Protein AF-A0A934SYC4-F1 (afdb_monomer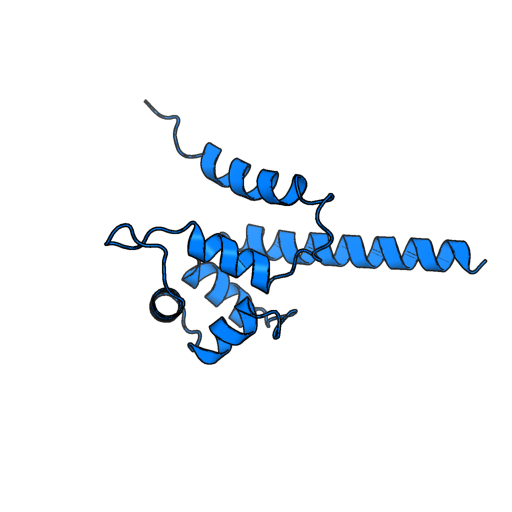_lite)

Organism: NCBI:txid2801341

Structure (mmCIF, N/CA/C/O backbone):
data_AF-A0A934SYC4-F1
#
_entry.id   AF-A0A934SYC4-F1
#
loop_
_atom_site.group_PDB
_atom_site.id
_atom_site.type_symbol
_atom_site.label_atom_id
_atom_site.label_alt_id
_atom_site.label_comp_id
_atom_site.label_asym_id
_atom_site.label_entity_id
_atom_site.label_seq_id
_atom_site.pdbx_PDB_ins_code
_atom_site.Cartn_x
_atom_site.Cartn_y
_atom_site.Cartn_z
_atom_site.occupancy
_atom_site.B_iso_or_equiv
_atom_site.auth_seq_id
_atom_site.auth_comp_id
_atom_site.auth_asym_id
_atom_site.auth_atom_id
_atom_site.pdbx_PDB_model_num
ATOM 1 N N . MET A 1 1 ? -33.682 -1.367 -13.716 1.00 43.34 1 MET A N 1
ATOM 2 C CA . MET A 1 1 ? -32.801 -0.645 -12.772 1.00 43.34 1 MET A CA 1
ATOM 3 C C . MET A 1 1 ? -31.555 -1.482 -12.540 1.00 43.34 1 MET A C 1
ATOM 5 O O . MET A 1 1 ? -31.682 -2.498 -11.878 1.00 43.34 1 MET A O 1
ATOM 9 N N . GLN A 1 2 ? -30.412 -1.120 -13.127 1.00 48.41 2 GLN A N 1
ATOM 10 C CA . GLN A 1 2 ? -29.069 -1.582 -12.732 1.00 48.41 2 GLN A CA 1
ATOM 11 C C . GLN A 1 2 ? -28.048 -0.956 -13.690 1.00 48.41 2 GLN A C 1
ATOM 13 O O . GLN A 1 2 ? -27.880 -1.454 -14.791 1.00 48.41 2 GLN A O 1
ATOM 18 N N . MET A 1 3 ? -27.413 0.148 -13.296 1.00 46.50 3 MET A N 1
ATOM 19 C CA . MET A 1 3 ? -26.164 0.658 -13.887 1.00 46.50 3 MET A CA 1
ATOM 20 C C . MET A 1 3 ? -25.594 1.689 -12.908 1.00 46.50 3 MET A C 1
ATOM 22 O O . MET A 1 3 ? -26.059 2.820 -12.944 1.00 46.50 3 MET A O 1
ATOM 26 N N . LEU A 1 4 ? -24.689 1.319 -11.983 1.00 50.47 4 LEU A N 1
ATOM 27 C CA . LEU A 1 4 ? -23.973 2.320 -11.156 1.00 50.47 4 LEU A CA 1
ATOM 28 C C . LEU A 1 4 ? -22.757 1.812 -10.347 1.00 50.47 4 LEU A C 1
ATOM 30 O O . LEU A 1 4 ? -22.448 2.363 -9.293 1.00 50.47 4 LEU A O 1
ATOM 34 N N . THR A 1 5 ? -22.021 0.791 -10.803 1.00 51.94 5 THR A N 1
ATOM 35 C CA . THR A 1 5 ? -20.812 0.330 -10.075 1.00 51.94 5 THR A CA 1
ATOM 36 C C . THR A 1 5 ? -19.533 0.219 -10.910 1.00 51.94 5 THR A C 1
ATOM 38 O O . THR A 1 5 ? -18.479 -0.057 -10.341 1.00 51.94 5 THR A O 1
ATOM 41 N N . GLN A 1 6 ? -19.559 0.499 -12.219 1.00 46.03 6 GLN A N 1
ATOM 42 C CA . GLN A 1 6 ? -18.381 0.331 -13.089 1.00 46.03 6 GLN A CA 1
ATOM 43 C C . GLN A 1 6 ? -17.473 1.574 -13.214 1.00 46.03 6 GLN A C 1
ATOM 45 O O . GLN A 1 6 ? -16.278 1.426 -13.474 1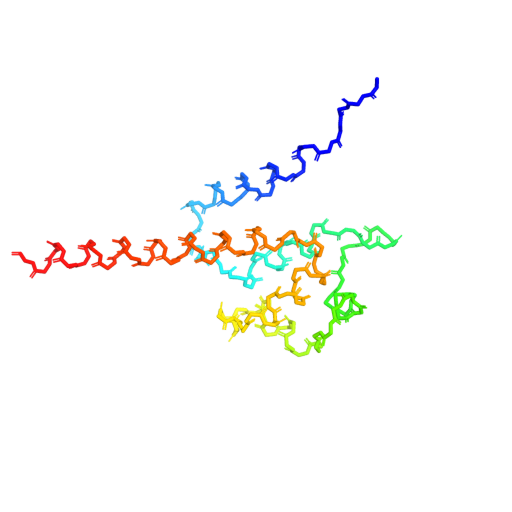.00 46.03 6 GLN A O 1
ATOM 50 N N . ASP A 1 7 ? -17.975 2.788 -12.968 1.00 52.12 7 ASP A N 1
ATOM 51 C CA . ASP A 1 7 ? -17.241 4.022 -13.310 1.00 52.12 7 ASP A CA 1
ATOM 52 C C . ASP A 1 7 ? -16.129 4.426 -12.323 1.00 52.12 7 ASP A C 1
ATOM 54 O O . ASP A 1 7 ? -15.147 5.075 -12.701 1.00 52.12 7 ASP A O 1
ATOM 58 N N . HIS A 1 8 ? -16.205 3.988 -11.064 1.00 50.34 8 HIS A N 1
ATOM 59 C CA . HIS A 1 8 ? -15.196 4.345 -10.057 1.00 50.34 8 HIS A CA 1
ATOM 60 C C . HIS A 1 8 ? -13.860 3.621 -10.272 1.00 50.34 8 HIS A C 1
ATOM 62 O O . HIS A 1 8 ? -12.799 4.200 -10.043 1.00 50.34 8 HIS A O 1
ATOM 68 N N . ASN A 1 9 ? -13.899 2.378 -10.763 1.00 45.28 9 ASN A N 1
ATOM 69 C CA . ASN A 1 9 ? -12.692 1.580 -10.983 1.00 45.28 9 ASN A CA 1
ATOM 70 C C . ASN A 1 9 ? -11.921 2.061 -12.226 1.00 45.28 9 ASN A C 1
ATOM 72 O O . ASN A 1 9 ? -10.693 2.128 -12.231 1.00 45.28 9 ASN A O 1
ATOM 76 N N . LYS A 1 10 ? -12.656 2.506 -13.255 1.00 47.25 10 LYS A N 1
ATOM 77 C CA . LYS A 1 10 ? -12.081 3.080 -14.478 1.00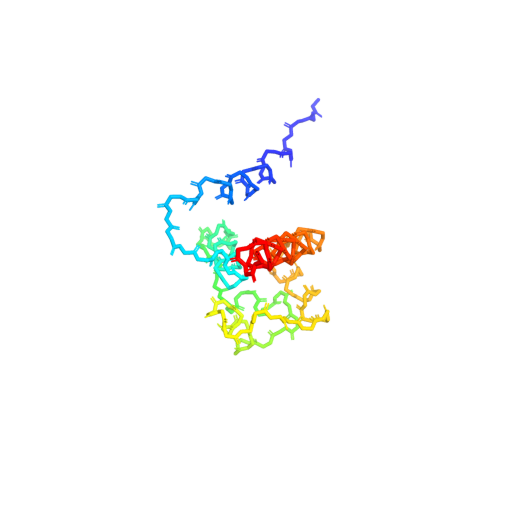 47.25 10 LYS A CA 1
ATOM 78 C C . LYS A 1 10 ? -11.348 4.394 -14.198 1.00 47.25 10 LYS A C 1
ATOM 80 O O . LYS A 1 10 ? -10.270 4.595 -14.737 1.00 47.25 10 LYS A O 1
ATOM 85 N N . THR A 1 11 ? -11.886 5.226 -13.303 1.00 47.66 11 THR A N 1
ATOM 86 C CA . THR A 1 11 ? -11.316 6.533 -12.922 1.00 47.66 11 THR A CA 1
ATOM 87 C C . THR A 1 11 ? -10.006 6.412 -12.127 1.00 47.66 11 THR A C 1
ATOM 89 O O . THR A 1 11 ? -9.111 7.243 -12.271 1.00 47.66 11 THR A O 1
ATOM 92 N N . LEU A 1 12 ? -9.847 5.362 -11.312 1.00 51.53 12 LEU A N 1
ATOM 93 C CA . LEU A 1 12 ? -8.591 5.094 -10.595 1.00 51.53 12 LEU A CA 1
ATOM 94 C C . LEU A 1 12 ? -7.485 4.595 -11.539 1.00 51.53 12 LEU A C 1
ATOM 96 O O . LEU A 1 12 ? -6.329 4.981 -11.374 1.00 51.53 12 LEU A O 1
ATOM 100 N N . ALA A 1 13 ? -7.846 3.801 -12.553 1.00 46.72 13 ALA A N 1
ATOM 101 C CA . ALA A 1 13 ? -6.920 3.319 -13.577 1.00 46.72 13 ALA A CA 1
ATOM 102 C C . ALA A 1 13 ? -6.519 4.412 -14.588 1.00 46.72 13 ALA A C 1
ATOM 104 O O . ALA A 1 13 ? -5.358 4.489 -14.979 1.00 46.72 13 ALA A O 1
ATOM 105 N N . SER A 1 14 ? -7.438 5.301 -14.986 1.00 46.47 14 SER A N 1
ATOM 106 C CA . SER A 1 14 ? -7.137 6.384 -15.937 1.00 46.47 14 SER A CA 1
ATOM 107 C C . SER A 1 14 ? -6.370 7.557 -15.315 1.00 46.47 14 SER A C 1
ATOM 109 O O . SER A 1 14 ? -5.584 8.200 -16.008 1.00 46.47 14 SER A O 1
ATOM 111 N N . ASN A 1 15 ? -6.489 7.788 -14.003 1.00 44.16 15 ASN A N 1
ATOM 112 C CA . ASN A 1 15 ? -5.623 8.741 -13.297 1.00 44.16 15 ASN A CA 1
ATOM 113 C C . ASN A 1 15 ? -4.168 8.253 -13.165 1.00 44.16 15 ASN A C 1
ATOM 115 O O . ASN A 1 15 ? -3.277 9.079 -12.998 1.00 44.16 15 ASN A O 1
ATOM 119 N N . ALA A 1 16 ? -3.914 6.943 -13.273 1.00 48.59 16 ALA A N 1
ATOM 120 C CA . ALA A 1 16 ? -2.557 6.395 -13.337 1.00 48.59 16 ALA A CA 1
ATOM 121 C C . ALA A 1 16 ? -1.890 6.611 -14.710 1.00 48.59 16 ALA A C 1
ATOM 123 O O . ALA A 1 16 ? -0.668 6.676 -14.788 1.00 48.59 16 ALA A O 1
ATOM 124 N N . ALA A 1 17 ? -2.680 6.757 -15.780 1.00 44.84 17 ALA A N 1
ATOM 125 C CA . ALA A 1 17 ? -2.176 6.934 -17.143 1.00 44.84 17 ALA A CA 1
ATOM 126 C C . ALA A 1 17 ? -1.871 8.402 -17.510 1.00 44.84 17 ALA A C 1
ATOM 128 O O . ALA A 1 17 ? -1.043 8.658 -18.376 1.00 44.84 17 ALA A O 1
ATOM 129 N N . ASN A 1 18 ? -2.511 9.380 -16.858 1.00 42.41 18 ASN A N 1
ATOM 130 C CA . ASN A 1 18 ? -2.387 10.804 -17.217 1.00 42.41 18 ASN A CA 1
ATOM 131 C C . ASN A 1 18 ? -1.155 11.530 -16.629 1.00 42.41 18 ASN A C 1
ATOM 133 O O . ASN A 1 18 ? -0.937 12.700 -16.945 1.00 42.41 18 ASN A O 1
ATOM 137 N N . ASP A 1 19 ? -0.353 10.880 -15.780 1.00 45.28 19 ASP A N 1
ATOM 138 C CA . ASP A 1 19 ? 0.725 11.534 -15.016 1.00 45.28 19 ASP A CA 1
ATOM 139 C C . ASP A 1 19 ? 2.133 11.350 -15.627 1.00 45.28 19 ASP A C 1
ATOM 141 O O . ASP A 1 19 ? 3.123 11.741 -15.022 1.00 45.28 19 ASP A O 1
ATOM 145 N N . GLU A 1 20 ? 2.257 10.850 -16.866 1.00 46.34 20 GLU A N 1
ATOM 146 C CA . GLU A 1 20 ? 3.550 10.765 -17.587 1.00 46.34 20 GLU A CA 1
ATOM 147 C C . GLU A 1 20 ? 4.280 12.121 -17.722 1.00 46.34 20 GLU A C 1
ATOM 149 O O . GLU A 1 20 ? 5.489 12.162 -17.943 1.00 46.34 20 GLU A O 1
ATOM 154 N N . LYS A 1 21 ? 3.579 13.255 -17.558 1.00 41.12 21 LYS A N 1
ATOM 155 C CA . LYS A 1 21 ? 4.170 14.604 -17.642 1.00 41.12 21 LYS A CA 1
ATOM 156 C C . LYS A 1 21 ? 4.718 15.159 -16.323 1.00 41.12 21 LYS A C 1
ATOM 158 O O . LYS A 1 21 ? 5.322 16.232 -16.331 1.00 41.12 21 LYS A O 1
ATOM 163 N N . ARG A 1 22 ? 4.530 14.475 -15.194 1.00 39.12 22 ARG A N 1
ATOM 164 C CA . ARG A 1 22 ? 5.066 14.882 -13.888 1.00 39.12 22 ARG A CA 1
ATOM 165 C C . ARG A 1 22 ? 6.043 13.805 -13.450 1.00 39.12 22 ARG A C 1
ATOM 167 O O . ARG A 1 22 ? 5.632 12.714 -13.105 1.00 39.12 22 ARG A O 1
ATOM 174 N N . GLY A 1 23 ? 7.342 14.091 -13.498 1.00 36.06 23 GLY A N 1
ATOM 175 C CA . GLY A 1 23 ? 8.425 13.137 -13.216 1.00 36.06 23 GLY A CA 1
ATOM 176 C C . GLY A 1 23 ? 8.499 12.601 -11.775 1.00 36.06 23 GLY A C 1
ATOM 177 O O . GLY A 1 23 ? 9.540 12.714 -11.135 1.00 36.06 23 GLY A O 1
ATOM 178 N N . GLY A 1 24 ? 7.425 12.006 -11.258 1.00 42.41 24 GLY A N 1
ATOM 179 C CA . GLY A 1 24 ? 7.390 11.193 -10.053 1.00 42.41 24 GLY A CA 1
ATOM 180 C C . GLY A 1 24 ? 7.253 9.728 -10.452 1.00 42.41 24 GLY A C 1
ATOM 181 O O . GLY A 1 24 ? 6.267 9.326 -11.059 1.00 42.41 24 GLY A O 1
ATOM 182 N N . ARG A 1 25 ? 8.253 8.906 -10.132 1.00 53.97 25 ARG A N 1
ATOM 183 C CA . ARG A 1 25 ? 8.161 7.443 -10.256 1.00 53.97 25 ARG A CA 1
ATOM 184 C C . ARG A 1 25 ? 6.916 6.989 -9.485 1.00 53.97 25 ARG A C 1
ATOM 186 O O . ARG A 1 25 ? 6.933 7.082 -8.261 1.00 53.97 25 ARG A O 1
ATOM 193 N N . PHE A 1 26 ? 5.878 6.507 -10.176 1.00 70.00 26 PHE A N 1
ATOM 194 C CA . PHE A 1 26 ? 4.633 6.013 -9.572 1.00 70.00 26 PHE A CA 1
ATOM 195 C C . PHE A 1 26 ? 4.970 4.899 -8.564 1.00 70.00 26 PHE A C 1
ATOM 197 O O . PHE A 1 26 ? 5.214 3.744 -8.924 1.00 70.00 26 PHE A O 1
ATOM 204 N N . SER A 1 27 ? 5.098 5.265 -7.289 1.00 84.25 27 SER A N 1
ATOM 205 C CA . SER A 1 27 ? 5.553 4.363 -6.230 1.00 84.25 27 SER A CA 1
ATOM 206 C C . SER A 1 27 ? 4.356 3.726 -5.534 1.00 84.25 27 SER A C 1
ATOM 208 O O . SER A 1 27 ? 3.270 4.306 -5.478 1.00 84.25 27 SER A O 1
ATOM 210 N N . LEU A 1 28 ? 4.556 2.539 -4.952 1.00 87.06 28 LEU A N 1
ATOM 211 C CA . LEU A 1 28 ? 3.510 1.880 -4.166 1.00 87.06 28 LEU A CA 1
ATOM 212 C C . LEU A 1 28 ? 2.992 2.805 -3.055 1.00 87.06 28 LEU A C 1
ATOM 214 O O . LEU A 1 28 ? 1.790 2.888 -2.821 1.00 87.06 28 LEU A O 1
ATOM 218 N N . GLY A 1 29 ? 3.898 3.525 -2.388 1.00 91.19 29 GLY A N 1
ATOM 219 C CA . GLY A 1 29 ? 3.535 4.431 -1.303 1.00 91.19 29 GLY A CA 1
ATOM 220 C C . GLY A 1 29 ? 2.633 5.574 -1.754 1.00 91.19 29 GLY A C 1
ATOM 221 O O . GLY A 1 29 ? 1.647 5.884 -1.086 1.00 91.19 29 GLY A O 1
ATOM 222 N N . GLU A 1 30 ? 2.913 6.148 -2.922 1.00 89.19 30 GLU A N 1
ATOM 223 C CA . GLU A 1 30 ? 2.088 7.203 -3.506 1.00 89.19 30 GLU A CA 1
ATOM 224 C C . GLU A 1 30 ? 0.706 6.692 -3.922 1.00 89.19 30 GLU A C 1
ATOM 226 O O . GLU A 1 30 ? -0.306 7.310 -3.579 1.00 89.19 30 GLU A O 1
ATOM 231 N N . PHE A 1 31 ? 0.652 5.525 -4.568 1.00 88.94 31 PHE A N 1
ATOM 232 C CA . PHE A 1 31 ? -0.601 4.860 -4.918 1.00 88.94 31 PHE A CA 1
ATOM 233 C C . PHE A 1 31 ? -1.491 4.632 -3.683 1.00 88.94 31 PHE A C 1
ATOM 235 O O . PHE A 1 31 ? -2.672 4.999 -3.678 1.00 88.94 31 PHE A O 1
ATOM 242 N N . LEU A 1 32 ? -0.921 4.098 -2.599 1.00 91.88 32 LEU A N 1
ATOM 243 C CA . LEU A 1 32 ? -1.648 3.855 -1.351 1.00 91.88 32 LEU A CA 1
ATOM 244 C C . LEU A 1 32 ? -2.103 5.158 -0.687 1.00 91.88 32 LEU A C 1
ATOM 246 O O . LEU A 1 32 ? -3.260 5.281 -0.281 1.00 91.88 32 LEU A O 1
ATOM 250 N N . ARG A 1 33 ? -1.230 6.167 -0.629 1.00 91.81 33 ARG A N 1
ATOM 251 C CA . ARG A 1 33 ? -1.553 7.478 -0.055 1.00 91.81 33 ARG A CA 1
ATOM 252 C C . ARG A 1 33 ? -2.697 8.161 -0.804 1.00 91.81 33 ARG A C 1
ATOM 254 O O . ARG A 1 33 ? -3.590 8.727 -0.167 1.00 91.81 33 ARG A O 1
ATOM 261 N N . ASN A 1 34 ? -2.688 8.107 -2.134 1.00 90.19 34 ASN A N 1
ATOM 262 C CA . ASN A 1 34 ? -3.741 8.679 -2.972 1.00 90.19 34 ASN A CA 1
ATOM 263 C C . ASN A 1 34 ? -5.059 7.917 -2.801 1.00 90.19 34 ASN A C 1
ATOM 265 O O . ASN A 1 34 ? -6.098 8.546 -2.591 1.00 90.19 34 ASN A O 1
ATOM 269 N N . THR A 1 35 ? -5.003 6.583 -2.760 1.00 91.19 35 THR A N 1
ATOM 270 C CA . THR A 1 35 ? -6.165 5.731 -2.463 1.00 91.19 35 THR A CA 1
ATOM 271 C C . THR A 1 35 ? -6.772 6.068 -1.100 1.00 91.19 35 THR A C 1
ATOM 273 O O . THR A 1 35 ? -7.976 6.272 -0.971 1.00 91.19 35 THR A O 1
ATOM 276 N N . ARG A 1 36 ? -5.955 6.212 -0.053 1.00 92.12 36 ARG A N 1
ATOM 277 C CA . ARG A 1 36 ? -6.466 6.573 1.274 1.00 92.12 36 ARG A CA 1
ATOM 278 C C . ARG A 1 36 ? -7.131 7.944 1.306 1.00 92.12 36 ARG A C 1
ATOM 280 O O . ARG A 1 36 ? -8.131 8.127 1.994 1.00 92.12 36 ARG A O 1
ATOM 287 N N . ARG A 1 37 ? -6.573 8.914 0.582 1.00 89.81 37 ARG A N 1
ATOM 288 C CA . ARG A 1 37 ? -7.109 10.280 0.522 1.00 89.81 37 ARG A CA 1
ATOM 289 C C . ARG A 1 37 ? -8.422 10.376 -0.252 1.00 89.81 37 ARG A C 1
ATOM 291 O O . ARG A 1 37 ? -9.217 11.263 0.060 1.00 89.81 37 ARG A O 1
ATOM 298 N N . SER A 1 38 ? -8.652 9.495 -1.227 1.00 88.44 38 SER A N 1
ATOM 299 C CA . SER A 1 38 ? -9.921 9.432 -1.959 1.00 88.44 38 SER A CA 1
ATOM 300 C C . SER A 1 38 ? -11.026 8.752 -1.145 1.00 88.44 38 SER A C 1
ATOM 302 O O . SER A 1 38 ? -12.190 9.137 -1.261 1.00 88.44 38 SER A O 1
ATOM 304 N N . MET A 1 39 ? -10.677 7.816 -0.256 1.00 88.69 39 MET A N 1
ATOM 305 C CA . MET A 1 39 ? -11.636 7.193 0.656 1.00 88.69 39 MET A CA 1
ATOM 306 C C . MET A 1 39 ? -12.192 8.191 1.676 1.00 88.69 39 MET A C 1
ATOM 308 O O . MET A 1 39 ? -11.454 8.877 2.390 1.00 88.69 39 MET A O 1
ATOM 312 N N . LYS A 1 40 ? -13.520 8.223 1.799 1.00 86.94 40 LYS A N 1
ATOM 313 C CA . LYS A 1 40 ? -14.227 8.994 2.824 1.00 86.94 40 LYS A CA 1
ATOM 314 C C . LYS A 1 40 ? -14.523 8.108 4.030 1.00 86.94 40 LYS A C 1
ATOM 316 O O . LYS A 1 40 ? -15.074 7.020 3.897 1.00 86.94 40 LYS A O 1
ATOM 321 N N . GLY A 1 41 ? -14.131 8.575 5.210 1.00 80.62 41 GLY A N 1
ATOM 322 C CA . GLY A 1 41 ? -14.514 7.967 6.477 1.00 80.62 41 GLY A CA 1
ATOM 323 C C . GLY A 1 41 ? -15.969 8.282 6.854 1.00 80.62 41 GLY A C 1
ATOM 324 O O . GLY A 1 41 ? -16.634 9.057 6.163 1.00 80.62 41 GLY A O 1
ATOM 325 N N . PRO A 1 42 ? -16.454 7.750 7.992 1.00 76.19 42 PRO A N 1
ATOM 326 C CA . PRO A 1 42 ? -17.838 7.934 8.450 1.00 76.19 42 PRO A CA 1
ATOM 327 C C . PRO A 1 42 ? -18.251 9.401 8.633 1.00 76.19 42 PRO A C 1
ATOM 329 O O . PRO A 1 42 ? -19.421 9.741 8.533 1.00 76.19 42 PRO A O 1
ATOM 332 N N . THR A 1 43 ? -17.281 10.281 8.886 1.00 82.50 43 THR A N 1
ATOM 333 C CA . THR A 1 43 ? -17.485 11.721 9.099 1.00 82.50 43 THR A CA 1
ATOM 334 C C . THR A 1 43 ? -17.359 12.550 7.815 1.00 82.50 43 THR A C 1
ATOM 336 O O . THR A 1 43 ? -17.291 13.775 7.881 1.00 82.50 43 THR A O 1
ATOM 339 N N . GLY A 1 44 ? -17.231 11.913 6.644 1.00 81.88 44 GLY A N 1
ATOM 340 C CA . GLY A 1 44 ? -16.993 12.590 5.362 1.00 81.88 44 GLY A CA 1
ATOM 341 C C . GLY A 1 44 ? -15.569 13.140 5.183 1.00 81.88 44 GLY A C 1
ATOM 342 O O . GLY A 1 44 ? -15.230 13.674 4.123 1.00 81.88 44 GLY A O 1
ATOM 343 N N . ARG A 1 45 ? -14.697 12.990 6.190 1.00 86.25 45 ARG A N 1
ATOM 344 C CA . ARG A 1 45 ? -13.271 13.341 6.102 1.00 86.25 45 ARG A CA 1
ATOM 345 C C . ARG A 1 45 ? -12.475 12.231 5.402 1.00 86.25 45 ARG A C 1
ATOM 347 O O . ARG A 1 45 ? -12.862 11.067 5.504 1.00 86.25 45 ARG A O 1
ATOM 354 N N . PRO A 1 46 ? -11.366 12.556 4.709 1.00 87.06 46 PRO A N 1
ATOM 35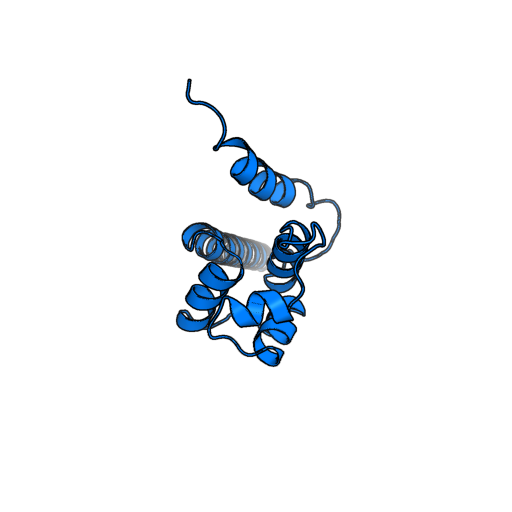5 C CA . PRO A 1 46 ? -10.443 11.543 4.207 1.00 87.06 46 PRO A CA 1
ATOM 356 C C . PRO A 1 46 ? -9.975 10.608 5.323 1.00 87.06 46 PRO A C 1
ATOM 358 O O . PRO A 1 46 ? -9.746 11.058 6.448 1.00 87.06 46 PRO A O 1
ATOM 361 N N . MET A 1 47 ? -9.809 9.324 5.015 1.00 89.75 47 MET A N 1
ATOM 362 C CA . MET A 1 47 ? -9.365 8.347 6.009 1.00 89.75 47 MET A CA 1
ATOM 363 C C . MET A 1 47 ? -7.939 8.644 6.499 1.00 89.75 47 MET A C 1
ATOM 365 O O . MET A 1 47 ? -7.045 8.993 5.720 1.00 89.75 47 MET A O 1
ATOM 369 N N . SER A 1 48 ? -7.699 8.495 7.802 1.00 91.69 48 SER A N 1
ATOM 370 C CA . SER A 1 48 ? -6.355 8.575 8.382 1.00 91.69 48 SER A CA 1
ATOM 371 C C . SER A 1 48 ? -5.630 7.229 8.282 1.00 91.69 48 SER A C 1
ATOM 373 O O . SER A 1 48 ? -6.259 6.189 8.103 1.00 91.69 48 SER A O 1
ATOM 375 N N . ILE A 1 49 ? -4.299 7.222 8.427 1.00 91.69 49 ILE A N 1
ATOM 376 C CA . ILE A 1 49 ? -3.531 5.962 8.484 1.00 91.69 49 ILE A CA 1
ATOM 377 C C . ILE A 1 49 ? -4.005 5.104 9.669 1.00 91.69 49 ILE A C 1
ATOM 379 O O . ILE A 1 49 ? -4.109 3.889 9.541 1.00 91.69 49 ILE A O 1
ATOM 383 N N . ALA A 1 50 ? -4.379 5.731 10.789 1.00 91.31 50 ALA A N 1
ATOM 384 C CA . ALA A 1 50 ? -4.929 5.031 11.947 1.00 91.31 50 ALA A CA 1
ATOM 385 C C . ALA A 1 50 ? -6.261 4.328 11.634 1.00 91.31 50 ALA A C 1
ATOM 387 O O . ALA A 1 50 ? -6.524 3.247 12.158 1.00 91.31 50 ALA A O 1
ATOM 388 N N . ASP A 1 51 ? -7.087 4.888 10.747 1.00 91.94 51 ASP A N 1
ATOM 389 C CA . ASP A 1 51 ? -8.315 4.217 10.313 1.00 91.94 51 ASP A CA 1
ATOM 390 C C . ASP A 1 51 ? -8.017 2.988 9.445 1.00 91.94 51 ASP A C 1
ATOM 392 O O . ASP A 1 51 ? -8.714 1.982 9.554 1.00 91.94 51 ASP A O 1
ATOM 396 N N . ILE A 1 52 ? -6.953 3.032 8.637 1.00 93.44 52 ILE A N 1
ATOM 397 C CA . ILE A 1 52 ? -6.473 1.874 7.866 1.00 93.44 52 ILE A CA 1
ATOM 398 C C . ILE A 1 52 ? -5.891 0.796 8.787 1.00 93.44 52 ILE A C 1
ATOM 400 O O . ILE A 1 52 ? -6.139 -0.393 8.583 1.00 93.44 52 ILE A O 1
ATOM 404 N N . THR A 1 53 ? -5.174 1.193 9.843 1.00 93.94 53 THR A N 1
ATOM 405 C CA . THR A 1 53 ? -4.690 0.279 10.894 1.00 93.94 53 THR A CA 1
ATOM 406 C C . THR A 1 53 ? -5.836 -0.498 11.535 1.00 93.94 53 THR A C 1
ATOM 408 O O . THR A 1 53 ? -5.691 -1.678 11.797 1.00 93.94 53 THR A O 1
ATOM 411 N N . ARG A 1 54 ? -7.009 0.114 11.745 1.00 91.75 54 ARG A N 1
ATOM 412 C CA . ARG A 1 54 ? -8.179 -0.595 12.301 1.00 91.75 54 ARG A CA 1
ATOM 413 C C . ARG A 1 54 ? -8.821 -1.591 11.326 1.00 91.75 54 ARG A C 1
ATOM 415 O O . ARG A 1 54 ? -9.606 -2.430 11.752 1.00 91.75 54 ARG A O 1
ATOM 422 N N . ARG A 1 55 ? -8.532 -1.475 10.027 1.00 90.69 55 ARG A N 1
ATOM 423 C CA . ARG A 1 55 ? -9.105 -2.302 8.947 1.00 90.69 55 ARG A CA 1
ATOM 424 C C . ARG A 1 55 ? -8.161 -3.392 8.440 1.00 90.69 55 ARG A C 1
ATOM 426 O O . ARG A 1 55 ? -8.562 -4.204 7.612 1.00 90.69 55 ARG A O 1
ATOM 433 N N . SER A 1 56 ? -6.922 -3.399 8.914 1.00 92.50 56 SER A N 1
ATOM 434 C CA . SER A 1 5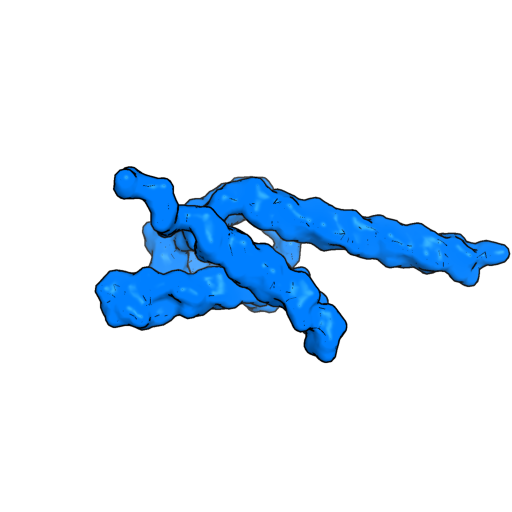6 ? -5.879 -4.353 8.540 1.00 92.50 56 SER A CA 1
ATOM 435 C C . SER A 1 56 ? -5.208 -4.900 9.795 1.00 92.50 56 SER A C 1
ATOM 437 O O . SER A 1 56 ? -5.294 -4.306 10.863 1.00 92.50 56 SER A O 1
ATOM 439 N N . ALA A 1 57 ? -4.490 -6.009 9.676 1.00 93.19 57 ALA A N 1
ATOM 440 C CA . ALA A 1 57 ? -3.619 -6.504 10.739 1.00 93.19 57 ALA A CA 1
ATOM 441 C C . ALA A 1 57 ? -2.254 -5.779 10.781 1.00 93.19 57 ALA A C 1
ATOM 443 O O . ALA A 1 57 ? -1.345 -6.194 11.502 1.00 93.19 57 ALA A O 1
ATOM 444 N N . LEU A 1 58 ? -2.066 -4.711 9.993 1.00 93.75 58 LEU A N 1
ATOM 445 C CA . LEU A 1 58 ? -0.797 -3.990 9.896 1.00 93.75 58 LEU A CA 1
ATOM 446 C C . LEU A 1 58 ? -0.694 -2.909 10.961 1.00 93.75 58 LEU A C 1
ATOM 448 O O . LEU A 1 58 ? -1.603 -2.108 11.151 1.00 93.75 58 LEU A O 1
ATOM 452 N N . SER A 1 59 ? 0.471 -2.826 11.600 1.00 93.94 59 SER A N 1
ATOM 453 C CA . SER A 1 59 ? 0.751 -1.768 12.563 1.00 93.94 59 SER A CA 1
ATOM 454 C C . SER A 1 59 ? 0.894 -0.399 11.884 1.00 93.94 59 SER A C 1
ATOM 456 O O . SER A 1 59 ? 1.330 -0.282 10.732 1.00 93.94 59 SER A O 1
ATOM 458 N N . LEU A 1 60 ? 0.581 0.665 12.629 1.00 94.31 60 LEU A N 1
ATOM 459 C CA . LEU A 1 60 ? 0.716 2.049 12.164 1.00 94.31 60 LEU A CA 1
ATOM 460 C C . LEU A 1 60 ? 2.124 2.364 11.601 1.00 94.31 60 LEU A C 1
ATOM 462 O O . LEU A 1 60 ? 2.203 2.986 10.538 1.00 94.31 60 LEU A O 1
ATOM 466 N N . PRO A 1 61 ? 3.242 1.911 12.216 1.00 95.12 61 PRO A N 1
ATOM 467 C CA . PRO A 1 61 ? 4.574 2.129 11.654 1.00 95.12 61 PRO A CA 1
ATOM 468 C C . PRO A 1 61 ? 4.794 1.448 10.300 1.00 95.12 61 PRO A C 1
ATOM 470 O O . PRO A 1 61 ? 5.488 2.005 9.450 1.00 95.12 61 PRO A O 1
ATOM 473 N N . VAL A 1 62 ? 4.223 0.259 10.080 1.00 94.75 62 VAL A N 1
ATOM 474 C CA . VAL A 1 62 ? 4.344 -0.459 8.801 1.00 94.75 62 VAL A CA 1
ATOM 475 C C . VAL A 1 62 ? 3.587 0.286 7.707 1.00 94.75 62 VAL A C 1
ATOM 477 O O . VAL A 1 62 ? 4.156 0.554 6.652 1.00 94.75 62 VAL A O 1
ATOM 480 N N . LEU A 1 63 ? 2.351 0.702 7.984 1.00 94.25 63 LEU A N 1
ATOM 481 C CA . LEU A 1 63 ? 1.541 1.487 7.048 1.00 94.25 63 LEU A CA 1
ATOM 482 C C . LEU A 1 63 ? 2.184 2.840 6.718 1.00 94.25 63 LEU A C 1
ATOM 484 O O . LEU A 1 63 ? 2.237 3.228 5.555 1.00 94.25 63 LEU A O 1
ATOM 488 N N . SER A 1 64 ? 2.743 3.524 7.719 1.00 93.94 64 SER A N 1
ATOM 489 C CA . SER A 1 64 ? 3.477 4.779 7.518 1.00 93.94 64 SER A CA 1
ATOM 490 C C . SER A 1 64 ? 4.710 4.590 6.624 1.00 93.94 64 SER A C 1
ATOM 492 O O . SER A 1 64 ? 4.939 5.374 5.705 1.00 93.94 64 SER A O 1
ATOM 494 N N . LYS A 1 65 ? 5.482 3.510 6.823 1.00 94.25 65 LYS A N 1
ATOM 495 C CA . LYS A 1 65 ? 6.634 3.180 5.966 1.00 94.25 65 LYS A CA 1
ATOM 496 C C . LYS A 1 65 ? 6.225 2.805 4.540 1.00 94.25 65 LYS A C 1
ATOM 498 O O . LYS A 1 65 ? 6.942 3.176 3.613 1.00 94.25 65 LYS A O 1
ATOM 503 N N . LEU A 1 66 ? 5.105 2.100 4.367 1.00 93.31 66 LEU A N 1
ATOM 504 C CA . LEU A 1 66 ? 4.538 1.783 3.054 1.00 93.31 66 LEU A CA 1
ATOM 505 C C . LEU A 1 66 ? 4.162 3.062 2.303 1.00 93.31 66 LEU A C 1
ATOM 507 O O . LEU A 1 66 ? 4.669 3.279 1.210 1.00 93.31 66 LEU A O 1
ATOM 511 N N . GLU A 1 67 ? 3.361 3.947 2.907 1.00 92.81 67 GLU A N 1
ATOM 512 C CA . GLU A 1 67 ? 2.956 5.213 2.271 1.00 92.81 67 GLU A CA 1
ATOM 513 C C . GLU A 1 67 ? 4.126 6.169 2.015 1.00 92.81 67 GLU A C 1
ATOM 515 O O . GLU A 1 67 ? 4.101 6.937 1.058 1.00 92.81 67 GLU A O 1
ATOM 520 N N . ALA A 1 68 ? 5.168 6.114 2.845 1.00 91.00 68 ALA A N 1
ATOM 521 C CA . ALA A 1 68 ? 6.397 6.871 2.632 1.00 91.00 68 ALA A CA 1
ATOM 522 C C . ALA A 1 68 ? 7.301 6.278 1.534 1.00 91.00 68 ALA A C 1
ATOM 524 O O . ALA A 1 68 ? 8.371 6.825 1.284 1.00 91.00 68 ALA A O 1
ATOM 525 N N . GLY A 1 69 ? 6.934 5.138 0.935 1.00 89.88 69 GLY A N 1
ATOM 526 C CA . GLY A 1 69 ? 7.745 4.450 -0.072 1.00 89.88 69 GLY A CA 1
ATOM 527 C C . GLY A 1 69 ? 8.996 3.763 0.487 1.00 89.88 69 GLY A C 1
ATOM 528 O O . GLY A 1 69 ? 9.807 3.258 -0.276 1.00 89.88 69 GLY A O 1
ATOM 529 N N . LYS A 1 70 ? 9.162 3.688 1.815 1.00 89.88 70 LYS A N 1
ATOM 530 C CA . LYS A 1 70 ? 10.308 3.006 2.452 1.00 89.88 70 LYS A CA 1
ATOM 531 C C . LYS A 1 70 ? 10.221 1.483 2.345 1.00 89.88 70 LYS A C 1
ATOM 533 O O . LYS A 1 70 ? 11.215 0.795 2.553 1.00 89.88 70 LYS A O 1
ATOM 538 N N . ILE A 1 71 ? 9.026 0.960 2.079 1.00 89.69 71 ILE A N 1
ATOM 539 C CA . ILE A 1 71 ? 8.779 -0.448 1.774 1.00 89.69 71 ILE A CA 1
ATOM 540 C C . ILE A 1 71 ? 8.201 -0.492 0.362 1.00 89.69 71 ILE A C 1
ATOM 542 O O . ILE A 1 71 ? 7.017 -0.234 0.167 1.00 89.69 71 ILE A O 1
ATOM 546 N N . GLU A 1 72 ? 9.046 -0.791 -0.621 1.00 83.25 72 GLU A N 1
ATOM 547 C CA . GLU A 1 72 ? 8.623 -0.850 -2.025 1.00 83.25 72 GLU A CA 1
ATOM 548 C C . GLU A 1 72 ? 8.101 -2.229 -2.432 1.00 83.25 72 GLU A C 1
ATOM 550 O O . GLU A 1 72 ? 7.156 -2.308 -3.208 1.00 83.25 72 GLU A O 1
ATOM 555 N N . ASN A 1 73 ? 8.690 -3.292 -1.876 1.00 84.31 73 ASN A N 1
ATOM 556 C CA . ASN A 1 73 ? 8.355 -4.687 -2.167 1.00 84.31 73 ASN A CA 1
ATOM 557 C C . ASN A 1 73 ? 7.881 -5.385 -0.883 1.00 84.31 73 ASN A C 1
ATOM 559 O O . ASN A 1 73 ? 8.662 -6.078 -0.222 1.00 84.31 73 ASN A O 1
ATOM 563 N N . PRO A 1 74 ? 6.627 -5.151 -0.460 1.00 88.88 74 PRO A N 1
ATOM 564 C CA . PRO A 1 74 ? 6.059 -5.847 0.683 1.00 88.88 74 PRO A CA 1
ATOM 565 C C . PRO A 1 74 ? 5.954 -7.353 0.424 1.00 88.88 74 PRO A C 1
ATOM 567 O O . PRO A 1 74 ? 5.800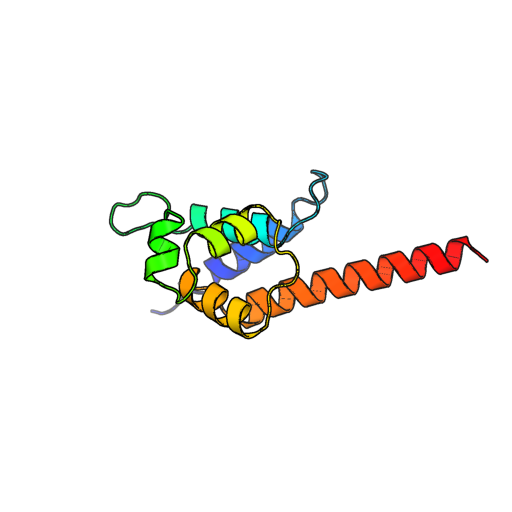 -7.808 -0.707 1.00 88.88 74 PRO A O 1
ATOM 570 N N . ARG A 1 75 ? 5.983 -8.140 1.503 1.00 91.50 75 ARG A N 1
ATOM 571 C CA . ARG A 1 75 ? 5.688 -9.575 1.425 1.00 91.50 75 ARG A CA 1
ATOM 572 C C . ARG A 1 75 ? 4.233 -9.793 1.012 1.00 91.50 75 ARG A C 1
ATOM 574 O O . ARG A 1 75 ? 3.375 -8.961 1.303 1.00 91.50 75 ARG A O 1
ATOM 581 N N . PHE A 1 76 ? 3.947 -10.962 0.443 1.00 89.38 76 PHE A N 1
ATOM 582 C CA . PHE A 1 76 ? 2.595 -11.352 0.036 1.00 89.38 76 PHE A CA 1
ATOM 583 C C . PHE A 1 76 ? 1.554 -11.161 1.153 1.00 89.38 76 PHE A C 1
ATOM 585 O O . PHE A 1 76 ? 0.526 -10.530 0.941 1.00 89.38 76 PHE A O 1
ATOM 592 N N . THR A 1 77 ? 1.855 -11.599 2.380 1.00 91.81 77 THR A N 1
ATOM 593 C CA . THR A 1 77 ? 0.967 -11.407 3.541 1.00 91.81 77 THR A CA 1
ATOM 594 C C . THR A 1 77 ? 0.673 -9.933 3.821 1.00 91.81 77 THR A C 1
ATOM 596 O O . THR A 1 77 ? -0.454 -9.568 4.139 1.00 91.81 77 THR A O 1
ATOM 599 N N . THR A 1 78 ? 1.662 -9.056 3.649 1.00 92.81 78 THR A N 1
ATOM 600 C CA . THR A 1 78 ? 1.475 -7.609 3.777 1.00 92.81 78 THR A CA 1
ATOM 601 C C . THR A 1 78 ? 0.627 -7.051 2.636 1.00 92.81 78 THR A C 1
ATOM 603 O O . THR A 1 78 ? -0.205 -6.191 2.894 1.00 92.81 78 THR A O 1
ATOM 606 N N . MET A 1 79 ? 0.767 -7.550 1.405 1.00 91.88 79 MET A N 1
ATOM 607 C CA . MET A 1 79 ? -0.095 -7.146 0.285 1.00 91.88 79 MET A CA 1
ATOM 608 C C . MET A 1 79 ? -1.567 -7.497 0.528 1.00 91.88 79 MET A C 1
ATOM 610 O O . MET A 1 79 ? -2.432 -6.675 0.238 1.00 91.88 79 MET A O 1
ATOM 614 N N . ILE A 1 80 ? -1.851 -8.673 1.096 1.00 93.12 80 ILE A N 1
ATOM 615 C CA . ILE A 1 80 ? -3.216 -9.085 1.464 1.00 93.12 80 ILE A CA 1
ATOM 616 C C . ILE A 1 80 ? -3.811 -8.123 2.496 1.00 93.12 80 ILE A C 1
ATOM 618 O O . ILE A 1 80 ? -4.921 -7.622 2.323 1.00 93.12 80 ILE A O 1
ATOM 622 N N . GLU A 1 81 ? -3.053 -7.794 3.541 1.00 94.81 81 GLU A N 1
ATOM 623 C CA . GLU A 1 81 ? -3.530 -6.870 4.571 1.00 94.81 81 GLU A CA 1
ATOM 624 C C . GLU A 1 81 ? -3.656 -5.424 4.069 1.00 94.81 81 GLU A C 1
ATOM 626 O O . GLU A 1 81 ? -4.549 -4.695 4.500 1.00 94.81 81 GLU A O 1
ATOM 631 N N . VAL A 1 82 ? -2.812 -5.005 3.121 1.00 93.31 82 VAL A N 1
ATOM 632 C CA . VAL A 1 82 ? -2.968 -3.724 2.416 1.00 93.31 82 VAL A CA 1
ATOM 633 C C . VAL A 1 82 ? -4.244 -3.734 1.569 1.00 93.31 82 VAL A C 1
ATOM 635 O O . VAL A 1 82 ? -5.043 -2.808 1.672 1.00 93.31 82 VAL A O 1
ATOM 638 N N . SER A 1 83 ? -4.492 -4.785 0.786 1.00 93.12 83 SER A N 1
ATOM 639 C CA . SER A 1 83 ? -5.735 -4.946 0.015 1.00 93.12 83 SER A CA 1
ATOM 640 C C . SER A 1 83 ? -6.963 -4.808 0.920 1.00 93.12 83 SER A C 1
ATOM 642 O O . SER A 1 83 ? -7.850 -3.996 0.649 1.00 93.12 83 SER A O 1
ATOM 644 N N . ARG A 1 84 ? -6.955 -5.497 2.066 1.00 92.75 84 ARG A N 1
ATOM 645 C CA . ARG A 1 84 ? -8.026 -5.431 3.066 1.00 92.75 84 ARG A CA 1
ATOM 646 C C . ARG A 1 84 ? -8.189 -4.040 3.681 1.00 92.75 84 ARG A C 1
ATOM 648 O O . ARG A 1 84 ? -9.298 -3.512 3.721 1.00 92.75 84 ARG A O 1
ATOM 655 N N . GLY A 1 85 ? -7.095 -3.437 4.149 1.00 92.81 85 GLY A N 1
ATOM 656 C CA . GLY A 1 85 ? -7.118 -2.151 4.848 1.00 92.81 85 GLY A CA 1
ATOM 657 C C . GLY A 1 85 ? -7.577 -0.994 3.964 1.00 92.81 85 GLY A C 1
ATOM 658 O O . GLY A 1 85 ? -8.323 -0.126 4.422 1.00 92.81 85 GLY A O 1
ATOM 659 N N . TYR A 1 86 ? -7.154 -1.004 2.699 1.00 92.06 86 TYR A N 1
ATOM 660 C CA . TYR A 1 86 ? -7.471 0.035 1.720 1.00 92.06 86 TYR A CA 1
ATOM 661 C C . TYR A 1 86 ? -8.722 -0.277 0.887 1.00 92.06 86 TYR A C 1
ATOM 663 O O . TYR A 1 86 ? -9.110 0.543 0.061 1.00 92.06 86 TYR A O 1
ATOM 671 N N . GLY A 1 87 ? -9.362 -1.435 1.094 1.00 90.56 87 GLY A N 1
ATOM 672 C CA . GLY A 1 87 ? -10.549 -1.842 0.335 1.00 90.56 87 GLY A CA 1
ATOM 673 C C . GLY A 1 87 ? -10.281 -2.018 -1.162 1.00 90.56 87 GLY A C 1
ATOM 674 O O . GLY A 1 87 ? -11.169 -1.782 -1.977 1.00 90.56 87 GLY A O 1
ATOM 675 N N . LEU A 1 88 ? -9.053 -2.387 -1.525 1.00 89.88 88 LEU A N 1
ATOM 676 C CA . LEU A 1 88 ? -8.636 -2.583 -2.909 1.00 89.88 88 LEU A CA 1
ATOM 677 C C . LEU A 1 88 ? -8.750 -4.062 -3.284 1.00 89.88 88 LEU A C 1
ATOM 679 O O . LEU A 1 88 ? -8.314 -4.903 -2.494 1.00 89.88 88 LEU A O 1
ATOM 683 N N . PRO A 1 89 ? -9.243 -4.408 -4.486 1.00 90.50 89 PRO A N 1
ATOM 684 C CA . PRO A 1 89 ? -9.107 -5.760 -5.010 1.00 90.50 89 PRO A CA 1
ATOM 685 C C . PRO A 1 89 ? -7.633 -6.168 -5.049 1.00 90.50 89 PRO A C 1
ATOM 687 O O . PRO A 1 89 ? -6.770 -5.369 -5.427 1.00 90.50 89 PRO A O 1
ATOM 690 N N . PHE A 1 90 ? -7.336 -7.411 -4.669 1.00 88.62 90 PHE A N 1
ATOM 691 C CA . PHE A 1 90 ? -5.961 -7.910 -4.690 1.00 88.62 90 PHE A CA 1
ATOM 692 C C . PHE A 1 90 ? -5.345 -7.809 -6.094 1.00 88.62 90 PHE A C 1
ATOM 694 O O . PHE A 1 90 ? -4.202 -7.377 -6.227 1.00 88.62 90 PHE A O 1
ATOM 701 N N . ASP A 1 91 ? -6.132 -8.093 -7.134 1.00 86.38 91 ASP A N 1
ATOM 702 C CA . ASP A 1 91 ? -5.701 -8.014 -8.534 1.00 86.38 91 ASP A CA 1
ATOM 703 C C . ASP A 1 91 ? -5.247 -6.604 -8.936 1.00 86.38 91 ASP A C 1
ATOM 705 O O . ASP A 1 91 ? -4.311 -6.452 -9.716 1.00 86.38 91 ASP A O 1
ATOM 709 N N . THR A 1 92 ? -5.842 -5.553 -8.359 1.00 86.56 92 THR A N 1
ATOM 710 C CA . THR A 1 92 ? -5.407 -4.166 -8.590 1.00 86.56 92 THR A CA 1
ATOM 711 C C . THR A 1 92 ? -4.001 -3.927 -8.041 1.00 86.56 92 THR A C 1
ATOM 713 O O . THR A 1 92 ? -3.176 -3.290 -8.695 1.00 86.56 92 THR A O 1
ATOM 716 N N . LEU A 1 93 ? -3.703 -4.460 -6.853 1.00 85.56 93 LEU A N 1
ATOM 717 C CA . LEU A 1 93 ? -2.362 -4.398 -6.271 1.00 85.56 93 LEU A CA 1
ATOM 718 C C . LEU A 1 93 ? -1.375 -5.257 -7.063 1.00 85.56 93 LEU A C 1
ATOM 720 O O . LEU A 1 93 ? -0.278 -4.792 -7.360 1.00 85.56 93 LEU A O 1
ATOM 724 N N . ALA A 1 94 ? -1.757 -6.478 -7.435 1.00 84.88 94 ALA A N 1
ATOM 725 C CA . ALA A 1 94 ? -0.913 -7.372 -8.223 1.00 84.88 94 ALA A CA 1
ATOM 726 C C . ALA A 1 94 ? -0.548 -6.758 -9.586 1.00 84.88 94 ALA A C 1
ATOM 728 O O . ALA A 1 94 ? 0.633 -6.700 -9.932 1.00 84.88 94 ALA A O 1
ATOM 729 N N . GLY A 1 95 ? -1.532 -6.198 -10.298 1.00 82.38 95 GLY A N 1
ATOM 730 C CA . GLY A 1 95 ? -1.325 -5.527 -11.582 1.00 82.38 95 GLY A CA 1
ATOM 731 C C . GLY A 1 95 ? -0.401 -4.309 -11.490 1.00 82.38 95 GLY A C 1
ATOM 732 O O . GLY A 1 95 ? 0.380 -4.060 -12.410 1.00 82.38 95 GLY A O 1
ATOM 733 N N . PHE A 1 96 ? -0.410 -3.584 -10.365 1.00 82.31 96 PHE A N 1
ATOM 734 C CA . PHE A 1 96 ? 0.549 -2.505 -10.111 1.00 82.31 96 PHE A CA 1
ATOM 735 C C . PHE A 1 96 ? 1.996 -3.027 -10.056 1.00 82.31 96 PHE A C 1
ATOM 737 O O . PHE A 1 96 ? 2.885 -2.473 -10.710 1.00 82.31 96 PHE A O 1
ATOM 744 N N . PHE A 1 97 ? 2.244 -4.113 -9.315 1.00 81.56 97 PHE A N 1
ATOM 745 C CA . PHE A 1 97 ? 3.581 -4.712 -9.228 1.00 81.56 97 PHE A CA 1
ATOM 746 C C . PHE A 1 97 ? 4.034 -5.313 -10.560 1.00 81.56 97 PHE A C 1
ATOM 748 O O . PHE A 1 97 ? 5.192 -5.139 -10.943 1.00 81.56 97 PHE A O 1
ATOM 755 N N . GLU A 1 98 ? 3.131 -5.971 -11.286 1.00 81.94 98 GLU A N 1
ATOM 756 C CA . GLU A 1 98 ? 3.428 -6.556 -12.592 1.00 81.94 98 GLU A CA 1
ATOM 757 C C . GLU A 1 98 ? 3.778 -5.484 -13.630 1.00 81.94 98 GLU A C 1
ATOM 759 O O . GLU A 1 98 ? 4.802 -5.596 -14.306 1.00 81.94 98 GLU A O 1
ATOM 764 N N . SER A 1 99 ? 3.000 -4.399 -13.694 1.00 79.50 99 SER A N 1
ATOM 765 C CA . SER A 1 99 ? 3.268 -3.264 -14.590 1.00 79.50 99 SER A CA 1
ATOM 766 C C . SER A 1 99 ? 4.634 -2.640 -14.304 1.00 79.50 99 SER A C 1
ATOM 768 O O . SER A 1 99 ? 5.408 -2.347 -15.216 1.00 79.50 99 SER A O 1
ATOM 770 N N . ARG A 1 100 ? 4.985 -2.503 -13.022 1.00 79.69 100 ARG A N 1
ATOM 771 C CA . ARG A 1 100 ? 6.284 -1.969 -12.604 1.00 79.69 100 ARG A CA 1
ATOM 772 C C . ARG A 1 100 ? 7.438 -2.919 -12.949 1.00 79.69 100 ARG A C 1
ATOM 774 O O . ARG A 1 100 ? 8.498 -2.464 -13.379 1.00 79.69 100 ARG A O 1
ATOM 781 N N . ALA A 1 101 ? 7.242 -4.228 -12.801 1.00 79.19 101 ALA A N 1
ATOM 782 C CA . ALA A 1 101 ? 8.219 -5.234 -13.212 1.00 79.19 101 ALA A CA 1
ATOM 783 C C . ALA A 1 101 ? 8.385 -5.287 -14.742 1.00 79.19 101 ALA A C 1
ATOM 785 O O . ALA A 1 101 ? 9.498 -5.458 -15.238 1.00 79.19 101 ALA A O 1
ATOM 786 N N . ALA A 1 102 ? 7.304 -5.114 -15.506 1.00 76.38 102 ALA A N 1
ATOM 787 C CA . ALA A 1 102 ? 7.348 -4.999 -16.961 1.00 76.38 102 ALA A CA 1
ATOM 788 C C . ALA A 1 102 ? 8.132 -3.754 -17.406 1.00 76.38 102 ALA A C 1
ATOM 790 O O . ALA A 1 102 ? 9.037 -3.876 -18.229 1.00 76.38 102 ALA A O 1
ATOM 791 N N . ALA A 1 103 ? 7.871 -2.595 -16.794 1.00 76.50 103 ALA A N 1
ATOM 792 C CA . ALA A 1 103 ? 8.615 -1.364 -17.059 1.00 76.50 103 ALA A CA 1
ATOM 793 C C . ALA A 1 103 ? 10.116 -1.507 -16.745 1.00 76.50 103 ALA A C 1
ATOM 795 O O . ALA A 1 103 ? 10.961 -1.071 -17.525 1.00 76.50 103 ALA A O 1
ATOM 796 N N . ALA A 1 104 ? 10.463 -2.177 -15.640 1.00 76.75 104 ALA A N 1
ATOM 797 C CA . ALA A 1 104 ? 11.856 -2.457 -15.292 1.00 76.75 104 ALA A CA 1
ATOM 798 C C . ALA A 1 104 ? 12.549 -3.369 -16.321 1.00 76.75 104 ALA A C 1
ATOM 800 O O . ALA A 1 104 ? 13.688 -3.101 -16.700 1.00 76.75 104 ALA A O 1
ATOM 801 N N . ARG A 1 105 ? 11.862 -4.412 -16.809 1.00 79.56 105 ARG A N 1
ATOM 802 C CA . ARG A 1 105 ? 12.383 -5.303 -17.862 1.00 79.56 105 ARG A CA 1
ATOM 803 C C . ARG A 1 105 ? 12.587 -4.569 -19.188 1.00 79.56 105 ARG A C 1
ATOM 805 O O . ARG A 1 105 ? 13.621 -4.754 -19.821 1.00 79.56 105 ARG A O 1
ATOM 812 N N . ALA A 1 106 ? 11.642 -3.715 -19.583 1.00 77.38 106 ALA A N 1
ATOM 813 C CA . ALA A 1 106 ? 11.757 -2.910 -20.798 1.00 77.38 106 ALA A CA 1
ATOM 814 C C . ALA A 1 106 ? 12.955 -1.945 -20.735 1.00 77.38 106 ALA A C 1
ATOM 816 O O . ALA A 1 106 ? 13.718 -1.847 -21.692 1.00 77.38 106 ALA A O 1
ATOM 817 N N . ALA A 1 107 ? 13.174 -1.297 -19.585 1.00 76.44 107 ALA A N 1
ATOM 818 C CA . ALA A 1 107 ? 14.324 -0.418 -19.378 1.00 76.44 107 ALA A CA 1
ATOM 819 C C . ALA A 1 107 ? 15.666 -1.168 -19.456 1.00 76.44 107 ALA A C 1
ATOM 821 O O . ALA A 1 107 ? 16.619 -0.662 -20.042 1.00 76.44 107 ALA A O 1
ATOM 822 N N . GLN A 1 108 ? 15.740 -2.385 -18.906 1.00 77.25 108 GLN A N 1
ATOM 823 C CA . GLN A 1 108 ? 16.939 -3.228 -18.997 1.00 77.25 108 GLN A CA 1
ATOM 824 C C . GLN A 1 108 ? 17.219 -3.680 -20.436 1.00 77.25 108 GLN A C 1
ATOM 826 O O . GLN A 1 108 ? 18.370 -3.669 -20.863 1.00 77.25 108 GLN A O 1
ATOM 831 N N . ALA A 1 109 ? 16.179 -4.034 -21.197 1.00 75.12 109 ALA A N 1
ATOM 832 C CA . ALA A 1 109 ? 16.320 -4.403 -22.604 1.00 75.12 109 ALA A CA 1
ATOM 833 C C . ALA A 1 109 ? 16.820 -3.230 -23.465 1.00 75.12 109 ALA A C 1
ATOM 835 O O . ALA A 1 109 ? 17.676 -3.430 -24.321 1.00 75.12 109 ALA A O 1
ATOM 836 N N . ALA A 1 110 ? 16.341 -2.008 -23.206 1.00 72.81 110 ALA A N 1
ATOM 837 C CA . ALA A 1 110 ? 16.823 -0.805 -23.886 1.00 72.81 110 ALA A CA 1
ATOM 838 C C . ALA A 1 110 ? 18.304 -0.516 -23.573 1.00 72.81 110 ALA A C 1
ATOM 840 O O . ALA A 1 110 ? 19.088 -0.280 -24.485 1.00 72.81 110 ALA A O 1
ATOM 841 N N . GLN A 1 111 ? 18.712 -0.631 -22.304 1.00 72.56 111 GLN A N 1
ATOM 842 C CA . GLN A 1 111 ? 20.115 -0.449 -21.899 1.00 72.56 111 GLN A CA 1
ATOM 843 C C . GLN A 1 111 ? 21.048 -1.500 -22.515 1.00 72.56 111 GLN A C 1
ATOM 845 O O . GLN A 1 111 ? 22.180 -1.188 -22.870 1.00 72.56 111 GLN A O 1
ATOM 850 N N . ALA A 1 112 ? 20.579 -2.741 -22.668 1.00 70.38 112 ALA A N 1
ATOM 851 C CA . ALA A 1 112 ? 21.343 -3.796 -23.331 1.00 70.38 112 ALA A CA 1
ATOM 852 C C . ALA A 1 112 ? 21.484 -3.570 -24.848 1.00 70.38 112 ALA A C 1
ATOM 854 O O . ALA A 1 112 ? 22.473 -4.004 -25.430 1.00 70.38 112 ALA A O 1
ATOM 855 N N . ALA A 1 113 ? 20.520 -2.891 -25.481 1.00 68.56 113 ALA A N 1
ATOM 856 C CA . ALA A 1 113 ? 20.562 -2.560 -26.905 1.00 68.56 113 ALA A CA 1
ATOM 857 C C . ALA A 1 113 ? 21.487 -1.372 -27.229 1.00 68.56 113 ALA A C 1
ATOM 859 O O . ALA A 1 113 ? 21.995 -1.302 -28.339 1.00 68.56 113 ALA A O 1
ATOM 860 N N . GLU A 1 114 ? 21.721 -0.460 -26.280 1.00 59.41 114 GLU A N 1
ATOM 861 C CA . GLU A 1 114 ? 22.653 0.675 -26.437 1.00 59.41 114 GLU A CA 1
ATOM 862 C C . GLU A 1 114 ? 24.117 0.315 -26.123 1.00 59.41 114 GLU A C 1
ATOM 864 O O . GLU A 1 114 ? 25.028 1.071 -26.455 1.00 59.41 114 GLU A O 1
ATOM 869 N N . ALA A 1 115 ? 24.356 -0.826 -25.472 1.00 59.88 115 ALA A N 1
ATOM 870 C CA . ALA A 1 115 ? 25.690 -1.294 -25.090 1.00 59.88 115 ALA A CA 1
ATOM 871 C C . ALA A 1 115 ? 26.368 -2.191 -26.149 1.00 59.88 115 ALA A C 1
ATOM 873 O O . ALA A 1 115 ? 27.433 -2.745 -25.869 1.00 59.88 115 ALA A O 1
ATOM 874 N N . ASN A 1 116 ? 25.755 -2.355 -27.326 1.00 51.31 116 ASN A N 1
ATOM 875 C CA . ASN A 1 116 ? 26.185 -3.247 -28.407 1.00 51.31 116 ASN A CA 1
ATOM 876 C C . ASN A 1 116 ? 26.225 -2.498 -29.743 1.00 51.31 116 ASN A C 1
ATOM 878 O O . ASN A 1 116 ? 27.097 -2.833 -30.573 1.00 51.31 116 ASN A O 1
#

Sequence (116 aa):
MQMLTQDHNKTLASNAANDEKRGGRFSLGEFLRNTRRSMKGPTGRPMSIADITRRSALSLPVLSKLEAGKIENPRFTTMIEVSRGYGLPFDTLAGFFESRAAAARAAQAAQAAEAN

InterPro domains:
  IPR001387 Cro/C1-type, helix-turn-helix domain [PS50943] (54-93)
  IPR001387 Cro/C1-type, helix-turn-helix domain [cd00093] (29-93)
  IPR010982 Lambda repressor-like, DNA-binding domain superfamily [G3DSA:1.10.260.40] (20-94)
  IPR010982 Lambda repressor-like, DNA-binding domain superfamily [SSF47413] (27-98)

Secondary structure (DSSP, 8-state):
----SSHHHHHHHHHHHTTTTS-----HHHHHHHHHHHSB-TTSSBPPHHHHHTTSS--HHHHHHHHTTS-SS--HHHHHHHHHHHT--HHHHHHHHHHHHHHHHHHHHHHHHHT-

pLDDT: mean 77.53, std 18.14, range [36.06, 95.12]

Radius of gyration: 16.41 Å; chains: 1; bounding box: 59×26×41 Å

Foldseek 3Di:
DDDDDDPVVVVLVVVVVPCPVPPDDPAQLCSLVVLQCVDADPVRHRHDLVQLVVQFVDDSVVNVCRNVRVCRDDDPNVLVRSCRSSVHDSVVVVVVVVVVVVVVVVVVVVVVVVVD